Protein AF-A0A1G5HXC4-F1 (afdb_monomer)

Radius of gyration: 13.58 Å; Cα contacts (8 Å, |Δi|>4): 71; chains: 1; bounding box: 25×15×43 Å

Sequence (60 aa):
MKKGTFVVKILSNENGTWQGRITYAEENRIQYFRSLLEMIKLIDEAVSAEEENEIFKASS

pLDDT: mean 83.18, std 12.02, range [44.12, 95.94]

Mean predicted aligned error: 6.41 Å

Structure (mmCIF, N/CA/C/O backbone):
data_AF-A0A1G5HXC4-F1
#
_entry.id   AF-A0A1G5HXC4-F1
#
loop_
_atom_site.group_PDB
_atom_site.id
_atom_site.type_symbol
_atom_site.label_atom_id
_atom_site.label_alt_id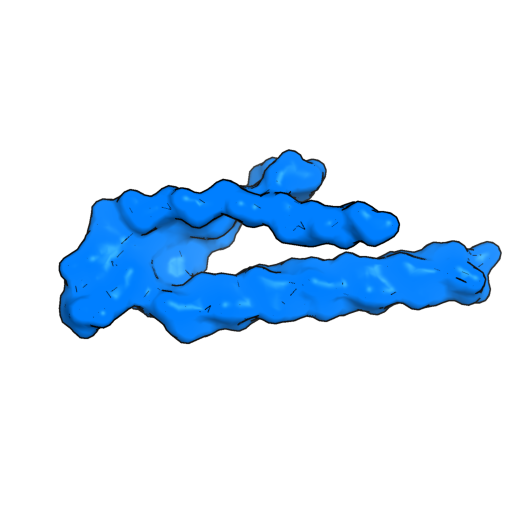
_atom_site.label_comp_id
_atom_site.label_asym_id
_atom_site.label_entity_id
_atom_site.label_seq_id
_atom_site.pdbx_PDB_ins_code
_atom_site.Cartn_x
_atom_site.Cartn_y
_atom_site.Cartn_z
_atom_site.occupancy
_atom_site.B_iso_or_equiv
_atom_site.auth_seq_id
_atom_site.auth_comp_id
_atom_site.auth_asym_id
_atom_site.auth_atom_id
_atom_site.pdbx_PDB_model_num
ATOM 1 N N . MET A 1 1 ? -12.897 -5.069 15.077 1.00 44.12 1 MET A N 1
ATOM 2 C CA . MET A 1 1 ? -11.770 -5.155 14.127 1.00 44.12 1 MET A CA 1
ATOM 3 C C . MET A 1 1 ? -11.999 -4.137 13.024 1.00 44.12 1 MET A C 1
ATOM 5 O O . MET A 1 1 ? -12.633 -4.471 12.025 1.00 44.12 1 MET A O 1
ATOM 9 N N . LYS A 1 2 ? -11.553 -2.892 13.217 1.00 52.16 2 LYS A N 1
ATOM 10 C CA . LYS A 1 2 ? -11.324 -2.017 12.068 1.00 52.16 2 LYS A CA 1
ATOM 11 C C . LYS A 1 2 ? -10.156 -2.631 11.309 1.00 52.16 2 LYS A C 1
ATOM 13 O O . LYS A 1 2 ? -9.113 -2.885 11.894 1.00 52.16 2 LYS A O 1
ATOM 18 N N . LYS A 1 3 ? -10.400 -3.051 10.075 1.00 61.91 3 LYS A N 1
ATOM 19 C CA . LYS A 1 3 ? -9.362 -3.619 9.218 1.00 61.91 3 LYS A CA 1
ATOM 20 C C . LYS A 1 3 ? -8.844 -2.456 8.388 1.00 61.91 3 LYS A C 1
ATOM 22 O O . LYS A 1 3 ? -9.630 -1.933 7.594 1.00 61.91 3 LYS A O 1
ATOM 27 N N . GLY A 1 4 ? -7.581 -2.067 8.574 1.00 76.94 4 GLY A N 1
ATOM 28 C CA . GLY A 1 4 ? -6.9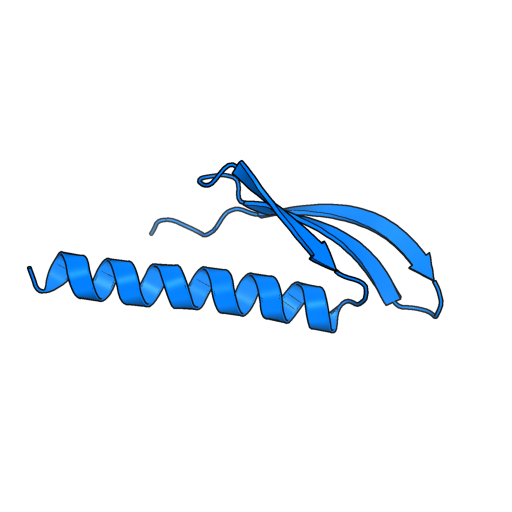16 -1.071 7.737 1.00 76.94 4 GLY A CA 1
ATOM 29 C C . GLY A 1 4 ? -7.187 -1.383 6.266 1.00 76.94 4 GLY A C 1
ATOM 30 O O . GLY A 1 4 ? -6.762 -2.413 5.740 1.00 76.94 4 GLY A O 1
ATOM 31 N N . THR A 1 5 ? -8.025 -0.562 5.633 1.00 85.00 5 THR A N 1
ATOM 32 C CA . THR A 1 5 ? -8.478 -0.789 4.260 1.00 85.00 5 THR A CA 1
ATOM 33 C C . THR A 1 5 ? -7.685 0.120 3.345 1.00 85.00 5 THR A C 1
ATOM 35 O O . THR A 1 5 ? -7.747 1.348 3.451 1.00 85.00 5 THR A O 1
ATOM 38 N N . PHE A 1 6 ? -6.951 -0.498 2.426 1.00 89.69 6 PHE A N 1
ATOM 39 C CA . PHE A 1 6 ? -6.041 0.196 1.531 1.00 89.69 6 PHE A CA 1
ATOM 40 C C . PHE A 1 6 ? -6.424 -0.044 0.075 1.00 89.69 6 PHE A C 1
ATOM 42 O O . PHE A 1 6 ? -6.665 -1.176 -0.344 1.00 89.69 6 PHE A O 1
ATOM 49 N N . VAL A 1 7 ? -6.423 1.024 -0.718 1.00 92.06 7 VAL A N 1
ATOM 50 C CA . VAL A 1 7 ? -6.535 0.952 -2.176 1.00 92.06 7 VAL A CA 1
ATOM 51 C C . VAL A 1 7 ? -5.150 1.160 -2.772 1.00 92.06 7 VAL A C 1
ATOM 53 O O . VAL A 1 7 ? -4.566 2.234 -2.639 1.00 92.06 7 VAL A O 1
ATOM 56 N N . VAL A 1 8 ? -4.624 0.140 -3.446 1.00 93.00 8 VAL A N 1
ATOM 57 C CA . VAL A 1 8 ? -3.323 0.203 -4.124 1.00 93.00 8 VAL A CA 1
ATOM 58 C C . VAL A 1 8 ? -3.541 0.448 -5.614 1.00 93.00 8 VAL A C 1
ATOM 60 O O . VAL A 1 8 ? -4.242 -0.309 -6.282 1.00 93.00 8 VAL A O 1
ATOM 63 N N . LYS A 1 9 ? -2.913 1.497 -6.153 1.00 94.75 9 LYS A N 1
ATOM 64 C CA . LYS A 1 9 ? -2.863 1.767 -7.593 1.00 94.75 9 LYS A CA 1
ATOM 65 C C . LYS A 1 9 ? -1.430 1.621 -8.089 1.00 94.75 9 LYS A C 1
ATOM 67 O O . LYS A 1 9 ? -0.575 2.434 -7.741 1.00 94.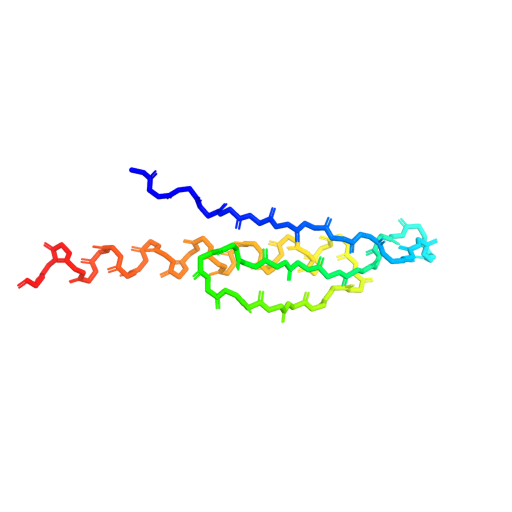75 9 LYS A O 1
ATOM 72 N N . ILE A 1 10 ? -1.201 0.618 -8.932 1.00 94.31 10 ILE A N 1
ATOM 73 C CA . ILE A 1 10 ? 0.067 0.412 -9.638 1.00 94.31 10 ILE A CA 1
ATOM 74 C C . ILE A 1 10 ? 0.123 1.389 -10.816 1.00 94.31 10 ILE A C 1
ATOM 76 O O . ILE A 1 10 ? -0.824 1.469 -11.599 1.00 94.31 10 ILE A O 1
ATOM 80 N N . LEU A 1 11 ? 1.196 2.172 -10.903 1.00 93.69 11 LEU A N 1
ATOM 81 C CA . LEU A 1 11 ? 1.406 3.176 -11.949 1.00 93.69 11 LEU A CA 1
ATOM 82 C C . LEU A 1 11 ? 2.456 2.725 -12.962 1.00 93.69 11 LEU A C 1
ATOM 84 O O . LEU A 1 11 ? 2.292 2.977 -14.152 1.00 93.69 11 LEU A O 1
ATOM 88 N N . SER A 1 12 ? 3.499 2.035 -12.507 1.00 91.94 12 SER A N 1
ATOM 89 C CA . SER A 1 12 ? 4.530 1.473 -13.374 1.00 91.94 12 SER A CA 1
ATOM 90 C C . SER A 1 12 ? 5.126 0.196 -12.781 1.00 91.94 12 SER A C 1
ATOM 92 O O . SER A 1 12 ? 4.905 -0.152 -11.616 1.00 91.94 12 SER A O 1
ATOM 94 N N . ASN A 1 13 ? 5.830 -0.540 -13.640 1.00 85.69 13 ASN A N 1
ATOM 95 C CA . ASN A 1 13 ? 6.636 -1.696 -13.274 1.00 85.69 13 ASN A CA 1
ATOM 96 C C . ASN A 1 13 ? 8.007 -1.548 -13.935 1.00 85.69 13 ASN A C 1
ATOM 98 O O . ASN A 1 13 ? 8.260 -2.074 -15.019 1.00 85.69 13 ASN A O 1
ATOM 102 N N . GLU A 1 14 ? 8.855 -0.751 -13.300 1.00 85.25 14 GLU A N 1
ATOM 103 C CA . GLU A 1 14 ? 10.228 -0.509 -13.725 1.00 85.25 14 GLU A CA 1
ATOM 104 C C . GLU A 1 14 ? 11.190 -1.313 -12.850 1.00 85.25 14 GLU A C 1
ATOM 106 O O . GLU A 1 14 ? 10.977 -1.474 -11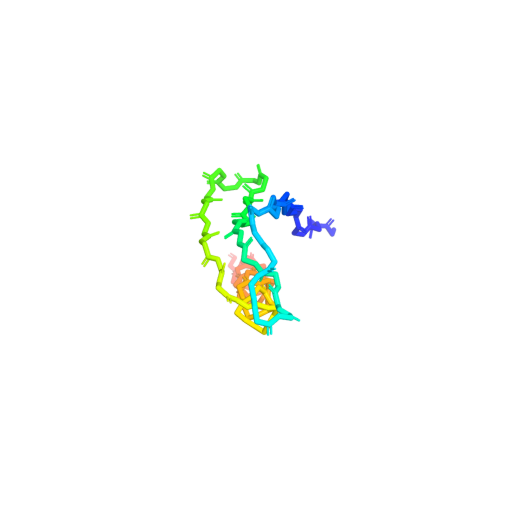.645 1.00 85.25 14 GLU A O 1
ATOM 111 N N . ASN A 1 15 ? 12.272 -1.815 -13.451 1.00 82.00 15 ASN A N 1
ATOM 112 C CA . ASN A 1 15 ? 13.319 -2.579 -12.758 1.00 82.00 15 ASN A CA 1
ATOM 113 C C . ASN A 1 15 ? 12.799 -3.813 -11.993 1.00 82.00 15 ASN A C 1
ATOM 115 O O . ASN A 1 15 ? 13.380 -4.221 -10.989 1.00 82.00 15 ASN A O 1
ATOM 119 N N . GLY A 1 16 ? 11.691 -4.403 -12.455 1.00 85.38 16 GLY A N 1
ATOM 120 C CA . GLY A 1 16 ? 11.096 -5.593 -11.844 1.00 85.38 16 GLY A CA 1
ATOM 121 C C . GLY A 1 16 ? 10.415 -5.338 -10.498 1.00 85.38 16 GLY A C 1
ATOM 122 O O . GLY A 1 16 ? 10.163 -6.288 -9.759 1.00 85.38 16 GLY A O 1
ATOM 123 N N . THR A 1 17 ? 10.114 -4.083 -10.156 1.00 89.19 17 THR A N 1
ATOM 124 C CA . THR A 1 17 ? 9.339 -3.750 -8.960 1.00 89.19 17 THR A CA 1
ATOM 125 C C . THR A 1 17 ? 8.173 -2.838 -9.303 1.00 89.19 17 THR A C 1
ATOM 127 O O . THR A 1 17 ? 8.197 -2.118 -10.295 1.00 89.19 17 THR A O 1
ATOM 130 N N . TRP A 1 18 ? 7.122 -2.895 -8.492 1.00 91.31 18 TRP A N 1
ATOM 131 C CA . TRP A 1 18 ? 5.948 -2.057 -8.680 1.00 91.31 18 TRP A CA 1
ATOM 132 C C . TRP A 1 18 ? 6.174 -0.681 -8.070 1.00 91.31 18 TRP A C 1
ATOM 134 O O . TRP A 1 18 ? 6.597 -0.561 -6.918 1.00 91.31 18 TRP A O 1
ATOM 144 N N . GLN A 1 19 ? 5.828 0.351 -8.829 1.00 94.44 19 GLN A N 1
ATOM 145 C CA . GLN A 1 19 ? 5.731 1.721 -8.350 1.00 94.44 19 GLN A CA 1
ATOM 146 C C . GLN A 1 19 ? 4.286 2.181 -8.454 1.00 94.44 19 GLN A C 1
ATOM 148 O O . GLN A 1 19 ? 3.553 1.836 -9.386 1.00 94.44 19 GLN A O 1
ATOM 153 N N . GLY A 1 20 ? 3.852 2.971 -7.485 1.00 95.94 20 GLY A N 1
ATOM 154 C CA . GLY A 1 20 ? 2.460 3.351 -7.412 1.00 95.94 20 GLY A CA 1
ATOM 155 C C . GLY A 1 20 ? 2.133 4.179 -6.193 1.00 95.94 20 GLY A C 1
ATOM 156 O O . GLY A 1 20 ? 2.980 4.867 -5.622 1.00 95.94 20 GLY A O 1
ATOM 157 N N . ARG A 1 21 ? 0.864 4.124 -5.808 1.00 95.31 21 ARG A N 1
ATOM 158 C CA . ARG A 1 21 ? 0.372 4.779 -4.603 1.00 95.31 21 ARG A CA 1
ATOM 159 C C . ARG A 1 21 ? -0.573 3.884 -3.827 1.00 95.31 21 ARG A C 1
ATOM 161 O O . ARG A 1 21 ? -1.300 3.082 -4.414 1.00 95.31 21 ARG A O 1
ATOM 168 N N . ILE A 1 22 ? -0.588 4.086 -2.522 1.00 93.81 22 ILE A N 1
ATOM 169 C CA . ILE A 1 22 ? -1.543 3.517 -1.586 1.00 93.81 22 ILE A CA 1
ATOM 170 C C . ILE A 1 22 ? -2.455 4.632 -1.070 1.00 93.81 22 ILE A C 1
ATOM 172 O O . ILE A 1 22 ? -2.004 5.747 -0.802 1.00 93.81 22 ILE A O 1
ATOM 176 N N . THR A 1 23 ? -3.749 4.349 -0.976 1.00 92.69 23 THR A N 1
ATOM 177 C CA . THR A 1 23 ? -4.758 5.257 -0.430 1.00 92.69 23 THR A CA 1
ATOM 178 C C . THR A 1 23 ? -5.435 4.604 0.765 1.00 92.69 23 THR A C 1
ATOM 180 O O . THR A 1 23 ? -5.927 3.483 0.660 1.00 92.69 23 THR A O 1
ATOM 183 N N . TYR A 1 24 ? -5.456 5.319 1.884 1.00 88.19 24 TYR A N 1
ATOM 184 C CA . TYR A 1 24 ? -6.053 4.903 3.146 1.00 88.19 24 TYR A CA 1
ATOM 185 C C . TYR A 1 24 ? -7.540 5.230 3.077 1.00 88.19 24 TYR A C 1
ATOM 187 O O . TYR A 1 24 ? -7.903 6.402 2.958 1.00 88.19 24 TYR A O 1
ATOM 195 N N . ALA A 1 25 ? -8.399 4.211 3.099 1.00 80.88 25 ALA A N 1
ATOM 196 C CA . ALA A 1 25 ? -9.828 4.402 2.862 1.00 80.88 25 ALA A CA 1
ATOM 197 C C . ALA A 1 25 ? -10.501 5.264 3.944 1.00 80.88 25 ALA A C 1
ATOM 199 O O . ALA A 1 25 ? -11.398 6.038 3.623 1.00 80.88 25 ALA A O 1
ATOM 200 N N . GLU A 1 26 ? -10.054 5.160 5.201 1.00 75.75 26 GLU A N 1
ATOM 201 C CA . GLU A 1 26 ? -10.631 5.926 6.317 1.00 75.75 26 GLU A CA 1
ATOM 202 C C . GLU A 1 26 ? -10.040 7.3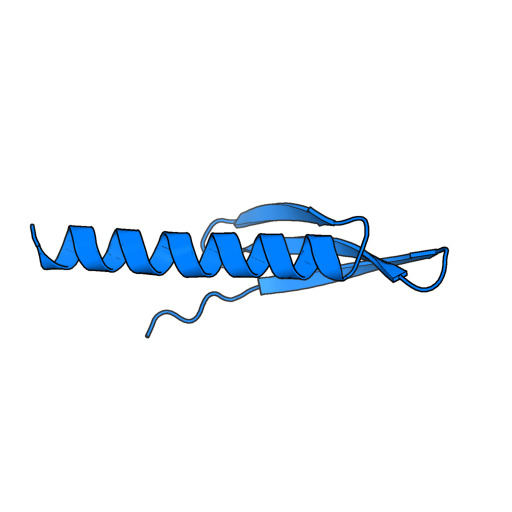37 6.452 1.00 75.75 26 GLU A C 1
ATOM 204 O O . GLU A 1 26 ? -10.748 8.270 6.820 1.00 75.75 26 GLU A O 1
ATOM 209 N N . GLU A 1 27 ? -8.760 7.518 6.124 1.00 73.19 27 GLU A N 1
ATOM 210 C CA . GLU A 1 27 ? -8.048 8.783 6.362 1.00 73.19 27 GLU A CA 1
ATOM 211 C C . GLU A 1 27 ? -7.973 9.681 5.122 1.00 73.19 27 GLU A C 1
ATOM 213 O O . GLU A 1 27 ? -7.437 10.787 5.186 1.00 73.19 27 GLU A O 1
ATOM 218 N N . ASN A 1 28 ? -8.454 9.197 3.968 1.00 77.38 28 ASN A N 1
ATOM 219 C CA . ASN A 1 28 ? -8.274 9.829 2.656 1.00 77.38 28 ASN A CA 1
ATOM 220 C C . ASN A 1 28 ? -6.808 10.247 2.392 1.00 77.38 28 ASN A C 1
ATOM 222 O O . ASN A 1 28 ? -6.519 11.181 1.640 1.00 77.38 28 ASN A O 1
ATOM 226 N N . ARG A 1 29 ? -5.862 9.557 3.040 1.00 85.69 29 ARG A N 1
ATOM 227 C CA . ARG A 1 29 ? -4.425 9.799 2.934 1.00 85.69 29 ARG A CA 1
ATOM 228 C C . ARG A 1 29 ? -3.899 9.054 1.719 1.00 85.69 29 ARG A C 1
ATOM 230 O O . ARG A 1 29 ? -4.300 7.922 1.455 1.00 85.69 29 ARG A O 1
ATOM 237 N N . ILE A 1 30 ? -2.992 9.674 0.970 1.00 92.25 30 ILE A N 1
ATOM 238 C CA . ILE A 1 30 ? -2.341 9.064 -0.194 1.00 92.25 30 ILE A CA 1
ATOM 239 C C . ILE A 1 30 ? -0.834 9.078 0.033 1.00 92.25 30 ILE A C 1
ATOM 241 O O . ILE A 1 30 ? -0.270 10.126 0.335 1.00 92.25 30 ILE A O 1
ATOM 245 N N . GLN A 1 31 ? -0.183 7.930 -0.150 1.00 93.88 31 GLN A N 1
ATOM 246 C CA . GLN A 1 31 ? 1.274 7.802 -0.087 1.00 93.88 31 GLN A CA 1
ATOM 247 C C . GLN A 1 31 ? 1.798 7.086 -1.330 1.00 93.88 31 GLN A C 1
ATOM 249 O O . GLN A 1 31 ? 1.148 6.185 -1.856 1.00 93.88 31 GLN A O 1
ATOM 254 N N . TYR A 1 32 ? 2.963 7.501 -1.819 1.00 95.25 32 TYR A N 1
ATOM 255 C CA . TYR A 1 32 ? 3.594 6.912 -2.999 1.00 95.25 32 TYR A CA 1
ATOM 256 C C . TYR A 1 32 ? 4.674 5.920 -2.577 1.00 95.25 32 TYR A C 1
ATOM 258 O O . TYR A 1 32 ? 5.406 6.171 -1.624 1.00 95.25 32 TYR A O 1
ATOM 266 N N . PHE A 1 33 ? 4.790 4.820 -3.315 1.00 95.12 33 PHE A N 1
ATOM 267 C CA . PHE A 1 33 ? 5.860 3.842 -3.153 1.00 95.12 33 PHE A CA 1
ATOM 268 C C . PHE A 1 33 ? 6.581 3.636 -4.484 1.00 95.12 33 PHE A C 1
ATOM 270 O O . PHE A 1 33 ? 5.975 3.670 -5.557 1.00 95.12 33 PHE A O 1
ATOM 277 N N . ARG A 1 34 ? 7.889 3.404 -4.408 1.00 93.06 34 ARG A N 1
ATOM 278 C CA . ARG A 1 34 ? 8.781 3.163 -5.551 1.00 93.06 34 ARG A CA 1
ATOM 279 C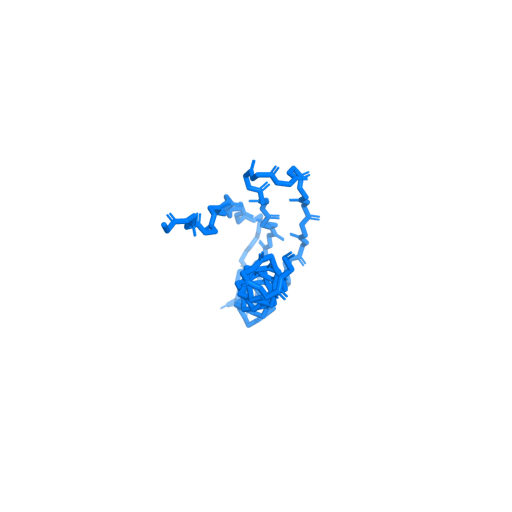 C . ARG A 1 34 ? 9.298 1.724 -5.598 1.00 93.06 34 ARG A C 1
ATOM 281 O O . ARG A 1 34 ? 10.092 1.380 -6.470 1.00 93.06 34 ARG A O 1
ATOM 288 N N . SER A 1 35 ? 8.873 0.891 -4.653 1.00 92.56 35 SER A N 1
ATOM 289 C CA . SER A 1 35 ? 9.128 -0.546 -4.654 1.00 92.56 35 SER A CA 1
ATOM 290 C C . SER A 1 35 ? 8.092 -1.292 -3.820 1.00 92.56 35 SER A C 1
ATOM 292 O O . SER A 1 35 ? 7.435 -0.710 -2.952 1.00 92.56 35 SER A O 1
ATOM 294 N N . LEU A 1 36 ? 8.017 -2.609 -4.026 1.00 90.06 36 LEU A N 1
ATOM 295 C CA . LEU A 1 36 ? 7.214 -3.508 -3.193 1.00 90.06 36 LEU A CA 1
ATOM 296 C C . LEU A 1 36 ? 7.568 -3.387 -1.699 1.00 90.06 36 LEU A C 1
ATOM 298 O O . LEU A 1 36 ? 6.679 -3.397 -0.854 1.00 90.06 36 LEU A O 1
ATOM 302 N N . LEU A 1 37 ? 8.854 -3.230 -1.367 1.00 92.81 37 LEU A N 1
ATOM 303 C CA . LEU A 1 37 ? 9.294 -3.100 0.023 1.00 92.81 37 LEU A CA 1
ATOM 304 C C . LEU A 1 37 ? 8.829 -1.781 0.652 1.00 92.81 37 LEU A C 1
ATOM 306 O O . LEU A 1 37 ? 8.387 -1.780 1.796 1.00 92.81 37 LEU A O 1
ATOM 310 N N . GLU A 1 38 ? 8.908 -0.667 -0.085 1.00 93.62 38 GLU A N 1
ATOM 311 C CA . GLU A 1 38 ? 8.347 0.608 0.384 1.00 93.62 38 GLU A CA 1
ATOM 312 C C . GLU A 1 38 ? 6.830 0.485 0.602 1.00 93.62 38 GLU A C 1
ATOM 314 O O . GLU A 1 38 ? 6.336 0.943 1.625 1.00 93.62 38 GLU A O 1
ATOM 3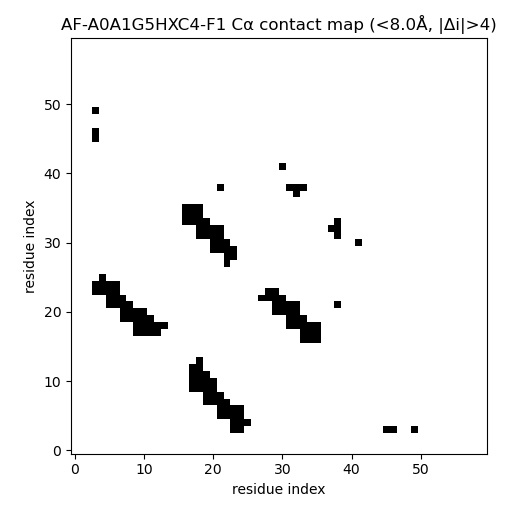19 N N . MET A 1 39 ? 6.099 -0.197 -0.290 1.00 93.06 39 MET A N 1
ATOM 320 C CA . MET A 1 39 ? 4.659 -0.434 -0.114 1.00 93.06 39 MET A CA 1
ATOM 321 C C . MET A 1 39 ? 4.351 -1.204 1.178 1.00 93.06 39 MET A C 1
ATOM 323 O O . MET A 1 39 ? 3.458 -0.807 1.921 1.00 93.06 39 MET A O 1
ATOM 327 N N . ILE A 1 40 ? 5.093 -2.282 1.460 1.00 92.19 40 ILE A N 1
ATOM 328 C CA . ILE A 1 40 ? 4.909 -3.086 2.678 1.00 92.19 40 ILE A CA 1
ATOM 329 C C . ILE A 1 40 ? 5.179 -2.243 3.927 1.00 92.19 40 ILE A C 1
ATOM 331 O O . ILE A 1 40 ? 4.381 -2.288 4.853 1.00 92.19 40 ILE A O 1
ATOM 335 N N . LYS A 1 41 ? 6.240 -1.426 3.936 1.00 92.19 41 LYS A N 1
ATOM 336 C CA . LYS A 1 41 ? 6.548 -0.534 5.068 1.00 92.19 41 LYS A CA 1
ATOM 337 C C . LYS A 1 41 ? 5.429 0.469 5.351 1.00 92.19 41 LYS A C 1
ATOM 339 O O . LYS A 1 41 ? 5.108 0.695 6.507 1.00 92.19 41 LYS A O 1
ATOM 344 N N . LEU A 1 42 ? 4.818 1.038 4.309 1.00 91.62 42 LEU A N 1
ATOM 345 C CA . LEU A 1 42 ? 3.698 1.973 4.470 1.00 91.62 42 LEU A CA 1
ATOM 346 C C . LEU A 1 42 ? 2.459 1.301 5.081 1.00 91.62 42 LEU A C 1
ATOM 348 O O . LEU A 1 42 ? 1.726 1.940 5.832 1.00 91.62 42 LEU A O 1
ATOM 352 N N . ILE A 1 43 ? 2.215 0.030 4.747 1.00 89.50 43 ILE A N 1
ATOM 353 C CA . ILE A 1 43 ? 1.129 -0.766 5.336 1.00 89.50 43 ILE A CA 1
ATOM 354 C C . ILE A 1 43 ? 1.465 -1.125 6.787 1.00 89.50 43 ILE A C 1
ATOM 356 O O . ILE A 1 43 ? 0.612 -0.991 7.654 1.00 89.50 43 ILE A O 1
ATOM 360 N N . ASP A 1 44 ? 2.697 -1.548 7.054 1.00 89.50 44 ASP A N 1
ATOM 361 C CA . ASP A 1 44 ? 3.168 -1.920 8.391 1.00 89.50 44 ASP A CA 1
ATOM 362 C C . ASP A 1 44 ? 3.087 -0.742 9.377 1.00 89.50 44 ASP A C 1
ATOM 364 O O . ASP A 1 44 ? 2.542 -0.873 10.472 1.00 89.50 44 ASP A O 1
ATOM 368 N N . GLU A 1 45 ? 3.522 0.445 8.942 1.00 86.94 45 GLU A N 1
ATOM 369 C CA . GLU A 1 45 ? 3.395 1.696 9.699 1.00 86.94 45 GLU A CA 1
ATOM 370 C C . GLU A 1 45 ? 1.925 2.047 9.970 1.00 86.94 45 GLU A C 1
ATOM 372 O O . GLU A 1 45 ? 1.572 2.440 11.080 1.00 86.94 45 GLU A O 1
ATOM 377 N N . ALA A 1 46 ? 1.055 1.872 8.972 1.00 85.00 46 ALA A N 1
ATOM 378 C CA . ALA A 1 46 ? -0.374 2.144 9.102 1.00 85.00 46 ALA A CA 1
ATOM 379 C C . ALA A 1 46 ? -1.046 1.258 10.155 1.00 85.00 46 ALA A C 1
ATOM 381 O O . ALA A 1 46 ? -1.807 1.744 10.986 1.00 85.00 46 ALA A O 1
ATOM 382 N N . VAL A 1 47 ? -0.762 -0.044 10.100 1.00 83.38 47 VAL A N 1
ATOM 383 C CA . VAL A 1 47 ? -1.352 -1.037 11.002 1.00 83.38 47 VAL A CA 1
ATOM 384 C C . VAL A 1 47 ? -0.823 -0.844 12.422 1.00 83.38 47 VAL A C 1
ATOM 386 O O . VAL A 1 47 ? -1.608 -0.842 13.367 1.00 83.38 47 VAL A O 1
ATOM 389 N N . SER A 1 48 ? 0.481 -0.596 12.574 1.00 82.06 48 SER A N 1
ATOM 390 C CA . SER A 1 48 ? 1.097 -0.351 13.884 1.00 82.06 48 SER A CA 1
ATOM 391 C C . SER A 1 48 ? 0.547 0.917 14.551 1.00 82.06 48 SER A C 1
ATOM 393 O O . SER A 1 48 ? 0.284 0.928 15.752 1.00 82.06 48 SER A O 1
ATOM 395 N N . ALA A 1 49 ? 0.308 1.978 13.771 1.00 75.94 49 ALA A N 1
ATOM 396 C CA . ALA A 1 49 ? -0.284 3.213 14.280 1.00 75.94 49 ALA A CA 1
ATOM 397 C C . ALA A 1 49 ? -1.745 3.034 14.741 1.00 75.94 49 ALA A C 1
ATOM 399 O O . ALA A 1 49 ? -2.165 3.673 15.707 1.00 75.94 49 ALA A O 1
ATOM 400 N N . GLU A 1 50 ? -2.528 2.171 14.082 1.00 72.75 50 GLU A N 1
ATOM 401 C CA . GLU A 1 50 ? -3.889 1.832 14.523 1.00 72.75 50 GLU A CA 1
ATOM 402 C C . GL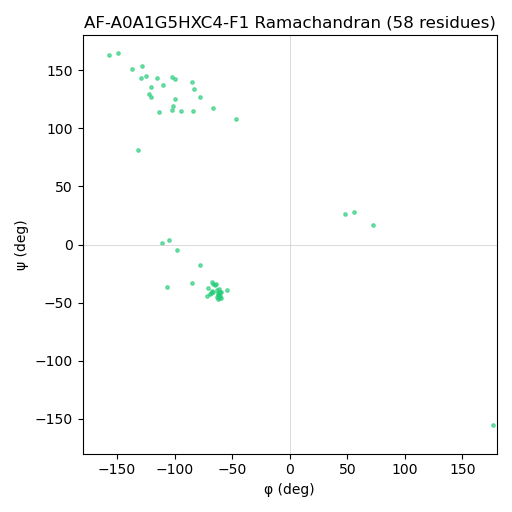U A 1 50 ? -3.884 1.060 15.854 1.00 72.75 50 GLU A C 1
ATOM 404 O O . GLU A 1 50 ? -4.696 1.361 16.731 1.00 72.75 50 GLU A O 1
ATOM 409 N N . GLU A 1 51 ? -2.952 0.119 16.043 1.00 69.94 51 GLU A N 1
ATOM 410 C CA . GLU A 1 51 ? -2.825 -0.655 17.286 1.00 69.94 51 GLU A CA 1
ATOM 411 C C . GLU A 1 51 ? -2.474 0.226 18.495 1.00 69.94 51 GLU A C 1
ATOM 413 O O . GLU A 1 51 ? -3.115 0.116 19.544 1.00 69.94 51 GLU A 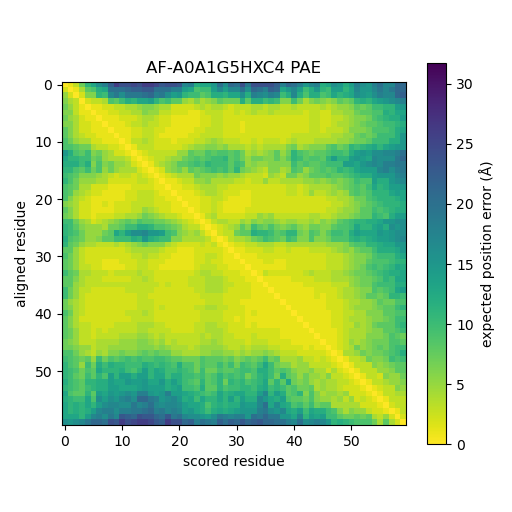O 1
ATOM 418 N N . GLU A 1 52 ? -1.522 1.155 18.356 1.00 69.62 52 GLU A N 1
ATOM 419 C CA . GLU A 1 52 ? -1.173 2.100 19.429 1.00 69.62 52 GLU A CA 1
ATOM 420 C C . GLU A 1 52 ? -2.354 3.005 19.817 1.00 69.62 52 GLU A C 1
ATOM 422 O O . GLU A 1 52 ? -2.580 3.289 20.998 1.00 69.62 52 GLU A O 1
ATOM 427 N N . ASN A 1 53 ? -3.149 3.431 18.833 1.00 65.00 53 ASN A N 1
ATOM 428 C CA . ASN A 1 53 ? -4.296 4.310 19.051 1.00 65.00 53 ASN A CA 1
ATOM 429 C C . ASN A 1 53 ? -5.450 3.583 19.770 1.00 65.00 53 ASN A C 1
ATOM 431 O O . ASN A 1 53 ? -6.114 4.159 20.634 1.00 65.00 53 ASN A O 1
ATOM 435 N N . GLU A 1 54 ? -5.675 2.304 19.459 1.00 68.62 54 GLU A N 1
ATOM 436 C CA . GLU A 1 54 ? -6.646 1.455 20.163 1.00 68.62 54 GLU A CA 1
ATOM 437 C C . GLU A 1 54 ? -6.208 1.180 21.613 1.00 68.62 54 GLU A C 1
ATOM 439 O O . GLU A 1 54 ? -7.037 1.259 22.523 1.00 68.62 54 GLU A O 1
ATOM 444 N N . ILE A 1 55 ? -4.912 0.943 21.861 1.00 71.19 55 ILE A N 1
ATOM 445 C CA . ILE A 1 55 ? -4.370 0.769 23.221 1.00 71.19 55 ILE A CA 1
ATOM 446 C C . ILE A 1 55 ? -4.577 2.041 24.052 1.00 71.19 55 ILE A C 1
ATOM 448 O O . ILE A 1 55 ? -5.052 1.955 25.187 1.00 71.19 55 ILE A O 1
ATOM 452 N N . PHE A 1 56 ? -4.282 3.219 23.493 1.00 70.12 56 PHE A N 1
ATOM 453 C CA . PHE A 1 56 ? -4.482 4.501 24.175 1.00 70.12 56 PHE A CA 1
ATOM 454 C C . PHE A 1 56 ? -5.961 4.762 24.506 1.00 70.12 56 PHE A C 1
ATOM 456 O O . PHE A 1 56 ? -6.281 5.179 25.617 1.00 70.12 56 PHE A O 1
ATOM 463 N N . LYS A 1 57 ? -6.886 4.456 23.586 1.00 67.12 57 LYS A N 1
ATOM 464 C CA . LYS A 1 57 ? -8.335 4.586 23.833 1.00 67.12 57 LYS A CA 1
ATOM 465 C C . LYS A 1 57 ? -8.875 3.596 24.861 1.00 67.12 57 LYS A C 1
ATOM 467 O O . LYS A 1 57 ? -9.832 3.923 25.546 1.00 67.12 57 LYS A O 1
ATOM 472 N N . ALA A 1 58 ? -8.307 2.395 24.952 1.00 67.38 58 ALA A N 1
ATOM 473 C CA . ALA A 1 58 ? -8.733 1.381 25.918 1.00 67.38 58 ALA A CA 1
ATOM 474 C C . ALA A 1 58 ? -8.209 1.635 27.343 1.00 67.38 58 ALA A C 1
ATOM 476 O O . ALA A 1 58 ? -8.712 1.041 28.295 1.00 67.38 58 ALA A O 1
ATOM 477 N N . SER A 1 59 ? -7.186 2.482 27.487 1.00 69.00 59 SER A N 1
ATOM 478 C CA . SER A 1 59 ? -6.560 2.828 28.768 1.00 69.00 59 SER A CA 1
ATOM 479 C C . SER A 1 59 ? -6.938 4.224 29.286 1.00 69.00 59 SER A C 1
ATOM 481 O O . SER A 1 59 ? -6.455 4.622 30.348 1.00 69.00 59 SER A O 1
ATOM 483 N N . SER A 1 60 ? -7.830 4.928 28.579 1.00 58.62 60 SER A N 1
ATOM 484 C CA . SER A 1 60 ? -8.404 6.225 28.952 1.00 58.62 60 SER A CA 1
ATOM 485 C C . SER A 1 60 ? -9.899 6.123 29.239 1.00 58.62 60 SER A C 1
ATOM 487 O O . SER A 1 60 ? -10.372 7.011 29.984 1.00 58.62 60 SER A O 1
#

Foldseek 3Di:
DPDFDKDWDFDDQPPNFTWTWIAGPVPRDIDTDPGPVSVVVVVVVVVVVVVVVVVVVVVD

Solvent-accessible surface area (backbone atoms only — not comparable to full-atom values): 3578 Å² total; per-residue (Å²): 130,89,69,91,50,71,49,76,46,80,74,48,71,59,97,89,30,46,23,31,35,41,31,35,69,88,74,75,43,74,50,76,27,81,26,59,67,51,46,50,50,57,51,51,54,53,53,52,55,51,52,55,50,52,53,53,62,74,76,107

Nearest PDB structures (foldseek):
  3hp3-assembly2_H  TM=4.635E-01  e=1.511E+00  Homo sapiens
  9asm-assembly1_B  TM=4.937E-01  e=2.686E+00  Homo sapiens
  9asp-assembly1_B  TM=4.947E-01  e=2.218E+00  Homo sapiens
  7vww-assembly3_E  TM=3.696E-01  e=1.330E+00  Dioscoreophyllum cumminsii
  1o7y-assembly1_B  TM=3.689E-01  e=3.254E+00  Homo sapiens

Secondary structure (DSSP, 8-state):
-----EEEEEEEEETTEEEEEEEETTT--EEEESSHHHHHHHHHHHHHHHHHHHHHHH--